Protein AF-A0A249DZE9-F1 (afdb_monomer)

Mean predicted aligned error: 7.62 Å

Foldseek 3Di:
DDDDDPPLDPVVLVVVLVVCVVVPNNVVRFFARPVCVPPPPVVCVVVVPPDDDPHDDDFCLQDPDLVVVLVVVLVPDDDDDPPPCPVVVLVSLLLSLLSLLVVLCCVPVVDRDGPVVSVVCSPPLSLLVSLVVCVVVVHDCSSRVSSVVSQVPDPPRDPVCSPVDDD

Structure (mmCIF, N/CA/C/O backbone):
data_AF-A0A249DZE9-F1
#
_entry.id   AF-A0A249DZE9-F1
#
loop_
_atom_site.group_PDB
_atom_site.id
_atom_site.type_symbol
_atom_site.label_atom_id
_atom_site.label_alt_id
_atom_site.label_comp_id
_atom_site.label_asym_id
_atom_site.label_entity_id
_atom_site.label_seq_id
_atom_site.pdbx_PDB_ins_code
_atom_site.Cartn_x
_atom_site.Cartn_y
_atom_site.Cartn_z
_atom_site.occupancy
_atom_site.B_iso_or_equiv
_atom_site.auth_seq_id
_atom_site.auth_comp_id
_atom_site.auth_asym_id
_atom_site.auth_atom_id
_atom_site.pdbx_PDB_model_num
ATOM 1 N N . MET A 1 1 ? 22.116 1.019 -7.440 1.00 81.12 1 MET A N 1
ATOM 2 C CA . MET A 1 1 ? 21.991 2.428 -7.875 1.00 81.12 1 MET A CA 1
ATOM 3 C C . MET A 1 1 ? 20.592 2.607 -8.430 1.00 81.12 1 MET A C 1
ATOM 5 O O . MET A 1 1 ? 20.227 1.830 -9.300 1.00 81.12 1 MET A O 1
ATOM 9 N N . CYS A 1 2 ? 19.816 3.564 -7.918 1.00 85.56 2 CYS A N 1
ATOM 10 C CA . CYS A 1 2 ? 18.476 3.870 -8.426 1.00 85.56 2 CYS A CA 1
ATOM 11 C C . CYS A 1 2 ? 18.525 5.207 -9.166 1.00 85.56 2 CYS A C 1
ATOM 13 O O . CYS A 1 2 ? 19.032 6.188 -8.623 1.00 85.56 2 CYS A O 1
ATOM 15 N N . LEU A 1 3 ? 18.030 5.232 -10.400 1.00 88.94 3 LEU A N 1
ATOM 16 C CA . LEU A 1 3 ? 17.990 6.420 -11.248 1.00 88.94 3 LEU A CA 1
ATOM 17 C C . LEU A 1 3 ? 16.531 6.761 -11.537 1.00 88.94 3 LEU A C 1
ATOM 19 O O . LEU A 1 3 ? 15.781 5.904 -11.994 1.00 88.94 3 LEU A O 1
ATOM 23 N N . SER A 1 4 ? 16.147 8.008 -11.273 1.00 88.44 4 SER A N 1
ATOM 24 C CA . SER A 1 4 ? 14.830 8.536 -11.624 1.00 88.44 4 SER A CA 1
ATOM 25 C C . SER A 1 4 ? 14.995 9.548 -12.748 1.00 88.44 4 SER A C 1
ATOM 27 O O . SER A 1 4 ? 15.663 10.564 -12.563 1.00 88.44 4 SER A O 1
ATOM 29 N N . ASP A 1 5 ? 14.385 9.278 -13.900 1.00 88.00 5 ASP A N 1
ATOM 30 C CA . ASP A 1 5 ? 14.376 10.201 -15.032 1.00 88.00 5 ASP A CA 1
ATOM 31 C C . ASP A 1 5 ? 13.063 10.982 -15.098 1.00 88.00 5 ASP A C 1
ATOM 33 O O . ASP A 1 5 ? 12.016 10.443 -15.448 1.00 88.00 5 ASP A O 1
ATOM 37 N N . GLY A 1 6 ? 13.129 12.271 -14.765 1.00 84.88 6 GLY A N 1
ATOM 38 C CA . GLY A 1 6 ? 11.997 13.192 -14.881 1.00 84.88 6 GLY A CA 1
ATOM 39 C C . GLY A 1 6 ? 11.870 13.861 -16.254 1.00 84.88 6 GLY A C 1
ATOM 40 O O . GLY A 1 6 ? 10.894 14.573 -16.474 1.00 84.88 6 GLY A O 1
ATOM 41 N N . LYS A 1 7 ? 12.841 13.678 -17.166 1.00 85.81 7 LYS A N 1
ATOM 42 C CA . LYS A 1 7 ? 12.848 14.315 -18.498 1.00 85.81 7 LYS A CA 1
ATOM 43 C C . LYS A 1 7 ? 12.235 13.451 -19.600 1.00 85.81 7 LYS A C 1
ATOM 45 O O . LYS A 1 7 ? 12.127 13.925 -20.728 1.00 85.81 7 LYS A O 1
ATOM 50 N N . ALA A 1 8 ? 11.796 12.237 -19.268 1.00 78.56 8 ALA A N 1
ATOM 51 C CA . ALA A 1 8 ? 11.148 11.310 -20.191 1.00 78.56 8 ALA A CA 1
ATOM 52 C C . ALA A 1 8 ? 12.031 10.909 -21.393 1.00 78.56 8 ALA A C 1
ATOM 54 O O . ALA A 1 8 ? 11.542 10.741 -22.513 1.00 78.56 8 ALA A O 1
ATOM 55 N N . GLU A 1 9 ? 13.338 10.745 -21.179 1.00 80.81 9 GLU A N 1
ATOM 56 C CA . GLU A 1 9 ? 14.278 10.359 -22.226 1.00 80.81 9 GLU A CA 1
ATOM 57 C C . GLU A 1 9 ? 14.467 8.832 -22.285 1.00 80.81 9 GLU A C 1
ATOM 59 O O . GLU A 1 9 ? 15.137 8.216 -21.456 1.00 80.81 9 GLU A O 1
ATOM 64 N N . ASN A 1 10 ? 13.975 8.204 -23.359 1.00 79.94 10 ASN A N 1
ATOM 65 C CA . ASN A 1 10 ? 14.084 6.749 -23.562 1.00 79.94 10 ASN A CA 1
ATOM 66 C C . ASN A 1 10 ? 15.530 6.227 -23.680 1.00 79.94 10 ASN A C 1
ATOM 68 O O . ASN A 1 10 ? 15.770 5.025 -23.553 1.00 79.94 10 ASN A O 1
ATOM 72 N N . ARG A 1 11 ? 16.506 7.101 -23.954 1.00 86.75 11 ARG A N 1
ATOM 73 C CA . ARG A 1 11 ? 17.912 6.713 -24.154 1.00 86.75 11 ARG A CA 1
ATOM 74 C C . ARG A 1 11 ? 18.634 6.408 -22.849 1.00 86.75 11 ARG A C 1
ATOM 76 O O . ARG A 1 11 ? 19.574 5.615 -22.866 1.00 86.75 11 ARG A O 1
ATOM 83 N N . LEU A 1 12 ? 18.201 6.994 -21.731 1.00 88.50 12 LEU A N 1
ATOM 84 C CA . LEU A 1 12 ? 18.903 6.840 -20.459 1.00 88.50 12 LEU A CA 1
ATOM 85 C C . LEU A 1 12 ? 18.921 5.379 -20.002 1.00 88.50 12 LEU A C 1
ATOM 87 O O . LEU A 1 12 ? 19.977 4.867 -19.639 1.00 88.50 12 LEU A O 1
ATOM 91 N N . ALA A 1 13 ? 17.783 4.684 -20.089 1.00 88.38 13 ALA A N 1
ATOM 92 C CA . ALA A 1 13 ? 17.693 3.270 -19.726 1.00 88.38 13 ALA A CA 1
ATOM 93 C C . ALA A 1 13 ? 18.671 2.408 -20.544 1.00 88.38 13 ALA A C 1
ATOM 95 O O . ALA A 1 13 ? 19.367 1.555 -19.994 1.00 88.38 13 ALA A O 1
ATOM 96 N N . PHE A 1 14 ? 18.789 2.683 -21.847 1.00 89.62 14 PHE A N 1
ATOM 97 C CA . PHE A 1 14 ? 19.722 1.977 -22.723 1.00 89.62 14 PHE A CA 1
ATOM 98 C C . PHE A 1 14 ? 21.189 2.302 -22.411 1.00 89.62 14 PHE A C 1
ATOM 100 O O . PHE A 1 14 ? 22.034 1.407 -22.429 1.00 89.62 14 PHE A O 1
ATOM 107 N N . ALA A 1 15 ? 21.506 3.559 -22.088 1.00 91.88 15 ALA A N 1
ATOM 108 C CA . ALA A 1 15 ? 22.853 3.962 -21.690 1.00 91.88 15 ALA A CA 1
ATOM 109 C C . ALA A 1 15 ? 23.285 3.282 -20.378 1.00 91.88 15 ALA A C 1
ATOM 111 O O . ALA A 1 15 ? 24.398 2.762 -20.291 1.00 91.88 15 ALA A O 1
ATOM 112 N N . VAL A 1 16 ? 22.388 3.219 -19.389 1.00 92.12 16 VAL A N 1
ATOM 113 C CA . VAL A 1 16 ? 22.621 2.526 -18.110 1.00 92.12 16 VAL A CA 1
ATOM 114 C C . VAL A 1 16 ? 22.822 1.030 -18.333 1.00 92.12 16 VAL A C 1
ATOM 116 O O . VAL A 1 16 ? 23.775 0.459 -17.807 1.00 92.12 16 VAL A O 1
ATOM 119 N N . TRP A 1 17 ? 21.981 0.403 -19.156 1.00 92.44 17 TRP A N 1
ATOM 120 C CA . TRP A 1 17 ? 22.137 -1.007 -19.507 1.00 92.44 17 TRP A CA 1
ATOM 121 C C . TRP A 1 17 ? 23.457 -1.279 -20.242 1.00 92.44 17 TRP A C 1
ATOM 123 O O . TRP A 1 17 ? 24.162 -2.228 -19.914 1.00 92.44 17 TRP A O 1
ATOM 133 N N . SER A 1 18 ? 23.845 -0.410 -21.181 1.00 93.44 18 SER A N 1
ATOM 134 C CA . SER A 1 18 ? 25.118 -0.519 -21.909 1.00 93.44 18 SER A CA 1
ATOM 135 C C . SER A 1 18 ? 26.325 -0.402 -20.974 1.00 93.44 18 SER A C 1
ATOM 137 O O . SER A 1 18 ? 27.313 -1.120 -21.135 1.00 93.44 18 SER A O 1
ATOM 139 N N . LEU A 1 19 ? 26.240 0.476 -19.970 1.00 93.38 19 LEU A N 1
ATOM 140 C CA . LEU A 1 19 ? 27.255 0.599 -18.930 1.00 93.38 19 LEU A CA 1
ATOM 141 C C . LEU A 1 19 ? 27.311 -0.659 -18.057 1.00 93.38 19 LEU A C 1
ATOM 143 O O . LEU A 1 19 ? 28.398 -1.175 -17.825 1.00 93.38 19 LEU A O 1
ATOM 147 N N . ALA A 1 20 ? 26.166 -1.183 -17.613 1.00 94.56 20 ALA A N 1
ATOM 148 C CA . ALA A 1 20 ? 26.105 -2.413 -16.823 1.00 94.56 20 ALA A CA 1
ATOM 149 C C . ALA A 1 20 ? 26.672 -3.616 -17.594 1.00 94.56 20 ALA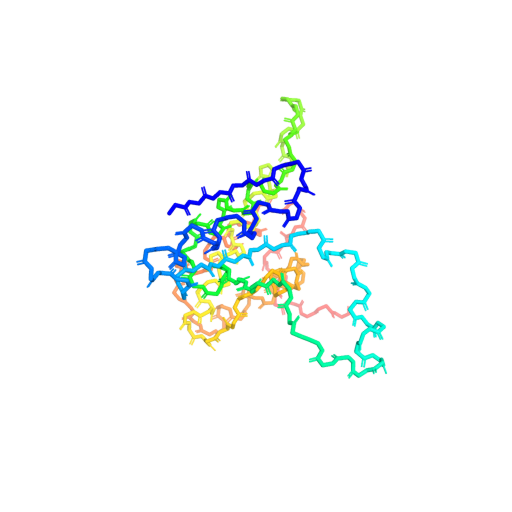 A C 1
ATOM 151 O O . ALA A 1 20 ? 27.475 -4.373 -17.048 1.00 94.56 20 ALA A O 1
ATOM 152 N N . ARG A 1 21 ? 26.354 -3.722 -18.890 1.00 95.12 21 ARG A N 1
ATOM 153 C CA . ARG A 1 21 ? 26.902 -4.734 -19.803 1.00 95.12 21 ARG A CA 1
ATOM 154 C C . ARG A 1 21 ? 28.423 -4.651 -19.923 1.00 95.12 21 ARG A C 1
ATOM 156 O O . ARG A 1 21 ? 29.088 -5.677 -19.994 1.00 95.12 21 ARG A O 1
ATOM 163 N N . ARG A 1 22 ? 29.009 -3.447 -19.896 1.00 94.81 22 ARG A N 1
ATOM 164 C CA . ARG A 1 22 ? 30.476 -3.277 -19.897 1.00 94.81 22 ARG A CA 1
ATOM 165 C C . ARG A 1 22 ? 31.146 -3.926 -18.678 1.00 94.81 22 ARG A C 1
ATOM 167 O O . ARG A 1 22 ? 32.308 -4.308 -18.771 1.00 94.81 22 ARG A O 1
ATOM 174 N N . PHE A 1 23 ? 30.424 -4.056 -17.567 1.00 95.06 23 PHE A N 1
ATOM 175 C CA . PHE A 1 23 ? 30.884 -4.721 -16.348 1.00 95.06 23 PHE A CA 1
ATOM 176 C C . PHE A 1 23 ? 30.322 -6.145 -16.178 1.00 95.06 23 PHE A C 1
ATOM 178 O O . PHE A 1 23 ? 30.521 -6.733 -15.119 1.00 95.06 23 PHE A O 1
ATOM 185 N N . GLY A 1 24 ? 29.629 -6.698 -17.183 1.00 95.00 24 GLY A N 1
ATOM 186 C CA . GLY A 1 24 ? 29.025 -8.037 -17.122 1.00 95.00 24 GLY A CA 1
ATOM 187 C C . GLY A 1 24 ? 27.869 -8.162 -16.122 1.00 95.00 24 GLY A C 1
ATOM 188 O O . GLY A 1 24 ? 27.672 -9.228 -15.547 1.00 95.00 24 GLY A O 1
ATOM 189 N N . ARG A 1 25 ? 27.163 -7.058 -15.841 1.00 94.25 25 ARG A N 1
ATOM 190 C CA . ARG A 1 25 ? 26.040 -6.990 -14.886 1.00 94.25 25 ARG A CA 1
ATOM 191 C C . ARG A 1 25 ? 24.726 -6.589 -15.554 1.00 94.25 25 ARG A C 1
ATOM 193 O O . ARG A 1 25 ? 23.895 -5.914 -14.950 1.00 94.25 25 ARG A O 1
ATOM 200 N N . GLU A 1 26 ? 24.546 -6.944 -16.819 1.00 92.25 26 GLU A N 1
ATOM 201 C CA . GLU A 1 26 ? 23.334 -6.628 -17.579 1.00 92.25 26 GLU A CA 1
ATOM 202 C C . GLU A 1 26 ? 22.057 -7.242 -16.986 1.00 92.25 26 GLU A C 1
ATOM 204 O O . GLU A 1 26 ? 20.995 -6.633 -17.115 1.00 92.25 26 GLU A O 1
ATOM 209 N N . ASP A 1 27 ? 22.160 -8.393 -16.317 1.00 91.31 27 ASP A N 1
ATOM 210 C CA . ASP A 1 27 ? 21.023 -9.106 -15.716 1.00 91.31 27 ASP A CA 1
ATOM 211 C C . ASP A 1 27 ? 20.521 -8.447 -14.420 1.00 91.31 27 ASP A C 1
ATOM 213 O O . ASP A 1 27 ? 19.377 -8.644 -14.015 1.00 91.31 27 ASP A O 1
ATOM 217 N N . ASP A 1 28 ? 21.347 -7.600 -13.800 1.00 92.62 28 ASP A N 1
ATOM 218 C CA . ASP A 1 28 ? 21.001 -6.857 -12.584 1.00 92.62 28 ASP A CA 1
ATOM 219 C C . ASP A 1 28 ? 20.246 -5.547 -12.887 1.00 92.62 28 ASP A C 1
ATOM 221 O O . ASP A 1 28 ? 19.951 -4.760 -11.979 1.00 92.62 28 ASP A O 1
ATOM 225 N N . VAL A 1 29 ? 19.962 -5.265 -14.163 1.00 91.50 29 VAL A N 1
ATOM 226 C CA . VAL A 1 29 ? 19.309 -4.027 -14.596 1.00 91.50 29 VAL A CA 1
ATOM 227 C C . VAL A 1 29 ? 17.805 -4.235 -14.728 1.00 91.50 29 VAL A C 1
ATOM 229 O O . VAL A 1 29 ? 17.324 -4.924 -15.624 1.00 91.50 29 VAL A O 1
ATOM 232 N N . TYR A 1 30 ? 17.055 -3.537 -13.881 1.00 91.06 30 TYR A N 1
ATOM 233 C CA . TYR A 1 30 ? 15.597 -3.475 -13.933 1.00 91.06 30 TYR A CA 1
ATOM 234 C C . TYR A 1 30 ? 15.139 -2.076 -14.349 1.00 91.06 30 TYR A C 1
ATOM 236 O O . TYR A 1 30 ? 15.698 -1.070 -13.909 1.00 91.06 30 TYR A O 1
ATOM 244 N N . VAL A 1 31 ? 14.103 -2.009 -15.186 1.00 90.69 31 VAL A N 1
ATOM 245 C CA . VAL A 1 31 ? 13.550 -0.760 -15.723 1.00 90.69 31 VAL A CA 1
ATOM 246 C C . VAL A 1 31 ? 12.054 -0.693 -15.435 1.00 90.69 31 VAL A C 1
ATOM 248 O O . VAL A 1 31 ? 11.283 -1.530 -15.898 1.00 90.69 31 VAL A O 1
ATOM 251 N N . LEU A 1 32 ? 11.631 0.342 -14.708 1.00 89.75 32 LEU A N 1
ATOM 252 C CA . LEU A 1 32 ? 10.223 0.718 -14.573 1.00 89.75 32 LEU A CA 1
ATOM 253 C C . LEU A 1 32 ? 9.942 1.893 -15.514 1.00 89.75 32 LEU A C 1
ATOM 255 O O . LEU A 1 32 ? 10.430 2.999 -15.292 1.00 89.75 32 LEU A O 1
ATOM 259 N N . ASN A 1 33 ? 9.187 1.647 -16.585 1.00 88.00 33 ASN A N 1
ATOM 260 C CA . ASN A 1 33 ? 8.939 2.631 -17.636 1.00 88.00 33 ASN A CA 1
ATOM 261 C C . ASN A 1 33 ? 7.501 3.169 -17.595 1.00 88.00 33 ASN A C 1
ATOM 263 O O . ASN A 1 33 ? 6.578 2.576 -18.161 1.00 88.00 33 ASN A O 1
ATOM 267 N N . PHE A 1 34 ? 7.330 4.350 -16.997 1.00 85.81 34 PHE A N 1
ATOM 268 C CA . PHE A 1 34 ? 6.034 5.029 -16.899 1.00 85.81 34 PHE A CA 1
ATOM 269 C C . PHE A 1 34 ? 5.567 5.698 -18.203 1.00 85.81 34 PHE A C 1
ATOM 271 O O . PHE A 1 34 ? 4.388 6.017 -18.327 1.00 85.81 34 PHE A O 1
ATOM 278 N N . LEU A 1 35 ? 6.431 5.846 -19.215 1.00 83.75 35 LEU A N 1
ATOM 279 C CA . LEU A 1 35 ? 6.049 6.411 -20.521 1.00 83.75 35 LEU A CA 1
ATOM 280 C C . LEU A 1 35 ? 5.175 5.451 -21.334 1.00 83.75 35 LEU A C 1
ATOM 282 O O . LEU A 1 35 ? 4.432 5.864 -22.221 1.00 83.75 35 LEU A O 1
ATOM 286 N N . THR A 1 36 ? 5.212 4.162 -20.993 1.00 76.75 36 THR A N 1
ATOM 287 C CA . THR A 1 36 ? 4.361 3.141 -21.615 1.00 76.75 36 THR A CA 1
ATOM 288 C C . THR A 1 36 ? 2.917 3.163 -21.109 1.00 76.75 36 THR A C 1
ATOM 290 O O . THR A 1 36 ? 2.085 2.435 -21.647 1.00 76.75 36 THR A O 1
ATOM 293 N N . ALA A 1 37 ? 2.582 4.020 -20.133 1.00 64.31 37 ALA A N 1
ATOM 294 C CA . ALA A 1 37 ? 1.238 4.119 -19.557 1.00 64.31 37 ALA A CA 1
ATOM 295 C C . ALA A 1 37 ? 0.149 4.514 -20.578 1.00 64.31 37 ALA A C 1
ATOM 297 O O . ALA A 1 37 ? -1.024 4.221 -20.362 1.00 64.31 37 ALA A O 1
ATOM 298 N N . GLY A 1 38 ? 0.526 5.130 -21.707 1.00 60.28 38 GLY A N 1
ATOM 299 C CA . GLY A 1 38 ? -0.380 5.450 -22.818 1.00 60.28 38 GLY A CA 1
ATOM 300 C C . GLY A 1 38 ? -0.618 4.305 -23.811 1.00 60.28 38 GLY A C 1
ATOM 301 O O . GLY A 1 38 ? -1.474 4.425 -24.692 1.00 60.28 38 GLY A O 1
ATOM 302 N N . ASN A 1 39 ? 0.109 3.187 -23.697 1.00 66.00 39 ASN A N 1
ATOM 303 C CA . ASN A 1 39 ? -0.129 2.035 -24.557 1.00 66.00 39 ASN A CA 1
ATOM 304 C C . ASN A 1 39 ? -1.500 1.440 -24.242 1.00 66.00 39 ASN A C 1
ATOM 306 O O . ASN A 1 39 ? -1.828 1.106 -23.103 1.00 66.00 39 ASN A O 1
ATOM 310 N N . ARG A 1 40 ? -2.311 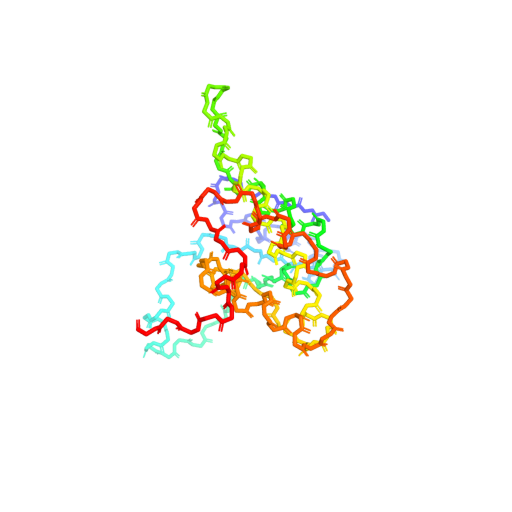1.276 -25.288 1.00 66.00 40 ARG A N 1
ATOM 311 C CA . ARG A 1 40 ? -3.659 0.714 -25.202 1.00 66.00 40 ARG A CA 1
ATOM 312 C C . ARG A 1 40 ? -3.571 -0.785 -24.908 1.00 66.00 40 ARG A C 1
ATOM 314 O O . ARG A 1 40 ? -3.726 -1.614 -25.803 1.00 66.00 40 ARG A O 1
ATOM 321 N N . LYS A 1 41 ? -3.360 -1.135 -23.636 1.00 70.50 41 LYS A N 1
ATOM 322 C CA . LYS A 1 41 ? -3.288 -2.518 -23.136 1.00 70.50 41 LYS A CA 1
ATOM 323 C C . LYS A 1 41 ? -4.399 -3.388 -23.729 1.00 70.50 41 LYS A C 1
ATOM 325 O O . LYS A 1 41 ? -4.125 -4.458 -24.254 1.00 70.50 41 LYS A O 1
ATOM 330 N N . PHE A 1 42 ? -5.637 -2.895 -23.719 1.00 75.62 42 PHE A N 1
ATOM 331 C CA . PHE A 1 42 ? -6.782 -3.618 -24.271 1.00 75.62 42 PHE A CA 1
ATOM 332 C C . PHE A 1 42 ? -6.714 -3.802 -25.792 1.00 75.62 42 PHE A C 1
ATOM 334 O O . PHE A 1 42 ? -7.061 -4.873 -26.274 1.00 75.62 42 PHE A O 1
ATOM 341 N N . SER A 1 43 ? -6.215 -2.823 -26.559 1.00 78.69 43 SER A N 1
ATOM 342 C CA . SER A 1 43 ? -6.055 -3.019 -28.006 1.00 78.69 43 SER A CA 1
ATOM 343 C C . SER A 1 43 ? -4.942 -4.003 -28.335 1.00 78.69 43 SER A C 1
ATOM 345 O O . SER A 1 43 ? -5.067 -4.745 -29.299 1.00 78.69 43 SER A O 1
ATOM 347 N N . ASN A 1 44 ? -3.868 -4.020 -27.544 1.00 76.50 44 ASN A N 1
ATOM 348 C CA . ASN A 1 44 ? -2.768 -4.964 -27.736 1.00 76.50 44 ASN A CA 1
ATOM 349 C C . ASN A 1 44 ? -3.219 -6.389 -27.394 1.00 76.50 44 ASN A C 1
ATOM 351 O O . ASN A 1 44 ? -2.920 -7.311 -28.144 1.00 76.50 44 ASN A O 1
ATOM 355 N N . LEU A 1 45 ? -4.032 -6.551 -26.342 1.00 78.50 45 LEU A N 1
ATOM 356 C CA . LEU A 1 45 ? -4.669 -7.826 -26.002 1.00 78.50 45 LEU A CA 1
ATOM 357 C C . LEU A 1 45 ? -5.611 -8.318 -27.111 1.00 78.50 45 LEU A C 1
ATOM 359 O O . LEU A 1 45 ? -5.512 -9.471 -27.513 1.00 78.50 45 LEU A O 1
ATOM 363 N N . VAL A 1 46 ? -6.479 -7.450 -27.648 1.00 84.06 46 VAL A N 1
ATOM 364 C CA . VAL A 1 46 ? -7.393 -7.805 -28.755 1.00 84.06 46 VAL A CA 1
ATOM 365 C C . VAL A 1 46 ? -6.628 -8.173 -30.029 1.00 84.06 46 VAL A C 1
ATOM 367 O O . VAL A 1 46 ? -7.030 -9.079 -30.750 1.00 84.06 46 VAL A O 1
ATOM 370 N N . LYS A 1 47 ? -5.509 -7.496 -30.302 1.00 85.06 47 LYS A N 1
ATOM 371 C CA . LYS A 1 47 ? -4.633 -7.800 -31.442 1.00 85.06 47 LYS A CA 1
ATOM 372 C C . LYS A 1 47 ? -3.750 -9.033 -31.223 1.00 85.06 47 LYS A C 1
ATOM 374 O O . LYS A 1 47 ? -3.058 -9.428 -32.154 1.00 85.06 47 LYS A O 1
ATOM 379 N N . GLY A 1 48 ? -3.750 -9.615 -30.022 1.00 81.62 48 GLY A N 1
ATOM 380 C CA . GLY A 1 48 ? -2.891 -10.745 -29.677 1.00 81.62 48 GLY A CA 1
ATOM 381 C C . GLY A 1 48 ? -1.398 -10.412 -29.705 1.00 81.62 48 GLY A C 1
ATOM 382 O O . GLY A 1 48 ? -0.597 -11.288 -30.011 1.00 81.62 48 GLY A O 1
ATOM 383 N N . ASP A 1 49 ? -1.018 -9.164 -29.421 1.00 79.75 49 ASP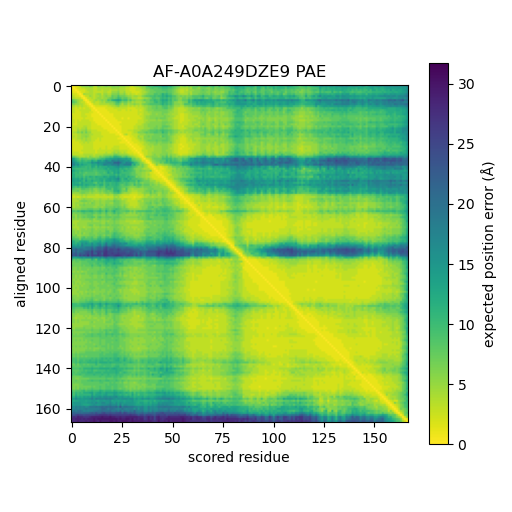 A N 1
ATOM 384 C CA . ASP A 1 49 ? 0.381 -8.732 -29.440 1.00 79.75 49 ASP A CA 1
ATOM 385 C C . ASP A 1 49 ? 1.203 -9.476 -28.369 1.00 79.75 49 ASP A C 1
ATOM 387 O O . ASP A 1 49 ? 0.963 -9.325 -27.171 1.00 79.75 49 ASP A O 1
ATOM 391 N N . GLN A 1 50 ? 2.169 -10.279 -28.822 1.00 77.88 50 GLN A N 1
ATOM 392 C CA . GLN A 1 50 ? 3.108 -11.046 -27.990 1.00 77.88 50 GLN A CA 1
ATOM 393 C C . GLN A 1 50 ? 4.483 -10.363 -27.894 1.00 77.88 50 GLN A C 1
ATOM 395 O O . GLN A 1 50 ? 5.483 -11.008 -27.566 1.00 77.88 50 GLN A O 1
ATOM 400 N N . SER A 1 51 ? 4.577 -9.073 -28.233 1.00 79.75 51 SER A N 1
ATOM 401 C CA . SER A 1 51 ? 5.825 -8.325 -28.120 1.00 79.75 51 SER A CA 1
ATOM 402 C C . SER A 1 51 ? 6.350 -8.310 -26.680 1.00 79.75 51 SER A C 1
ATOM 404 O O . SER A 1 51 ? 5.607 -8.342 -25.695 1.00 79.75 51 SER A O 1
ATOM 406 N N . ARG A 1 52 ? 7.680 -8.279 -26.545 1.00 75.25 52 ARG A N 1
ATOM 407 C CA . ARG A 1 52 ? 8.331 -8.267 -25.233 1.00 75.25 52 ARG A CA 1
ATOM 408 C C . ARG A 1 52 ? 7.931 -7.008 -24.464 1.00 75.25 52 ARG A C 1
ATOM 410 O O . ARG A 1 52 ? 8.055 -5.894 -24.977 1.00 75.25 52 ARG A O 1
ATOM 417 N N . LEU A 1 53 ? 7.522 -7.195 -23.209 1.00 74.19 53 LEU A N 1
ATOM 418 C CA . LEU A 1 53 ? 7.200 -6.101 -22.296 1.00 74.19 53 LEU A CA 1
ATOM 419 C C . LEU A 1 53 ? 8.390 -5.139 -22.165 1.00 74.19 53 LEU A C 1
ATOM 421 O O . LEU A 1 53 ? 9.527 -5.556 -21.957 1.00 74.19 53 LEU A O 1
ATOM 425 N N . GLN A 1 54 ? 8.101 -3.843 -22.279 1.00 81.38 54 GLN A N 1
ATOM 426 C CA . GLN A 1 54 ? 9.089 -2.754 -22.263 1.00 81.38 54 GLN A CA 1
ATOM 427 C C . GLN A 1 54 ? 9.322 -2.170 -20.854 1.00 81.38 54 GLN A C 1
ATOM 429 O O . GLN A 1 54 ? 9.970 -1.136 -20.706 1.00 81.38 54 GLN A O 1
ATOM 434 N N . SER A 1 55 ? 8.750 -2.799 -19.822 1.00 87.06 55 SER A N 1
ATOM 435 C CA . SER A 1 55 ? 8.869 -2.414 -18.414 1.00 87.06 55 SER A CA 1
ATOM 436 C C . SER A 1 55 ? 8.794 -3.658 -17.538 1.00 87.06 55 SER A C 1
ATOM 438 O O . SER A 1 55 ? 7.981 -4.551 -17.789 1.00 87.06 55 SER A O 1
ATOM 440 N N . ASN A 1 56 ? 9.582 -3.689 -16.469 1.00 89.62 56 ASN A N 1
ATOM 441 C CA . ASN A 1 56 ? 9.385 -4.621 -15.370 1.00 89.62 56 ASN A CA 1
ATOM 442 C C . ASN A 1 56 ? 8.110 -4.258 -14.590 1.00 89.62 56 ASN A C 1
ATOM 444 O O . ASN A 1 56 ? 7.604 -3.135 -14.671 1.00 89.62 56 ASN A O 1
ATOM 448 N N . SER A 1 57 ? 7.580 -5.233 -13.851 1.00 86.25 57 SER A N 1
ATOM 449 C CA . SER A 1 57 ? 6.445 -5.057 -12.940 1.00 86.25 57 SER A CA 1
ATOM 450 C C . SER A 1 57 ? 6.933 -5.104 -11.499 1.00 86.25 57 SER A C 1
ATOM 452 O O . SER A 1 57 ? 7.882 -5.821 -11.191 1.00 86.25 57 SER A O 1
ATOM 454 N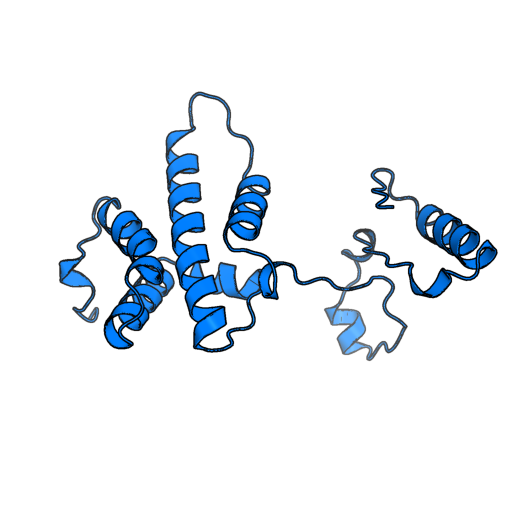 N . ILE A 1 58 ? 6.267 -4.365 -10.616 1.00 87.44 58 ILE A N 1
ATOM 455 C CA . ILE A 1 58 ? 6.547 -4.383 -9.183 1.00 87.44 58 ILE A CA 1
ATOM 456 C C . ILE A 1 58 ? 5.233 -4.317 -8.407 1.00 87.44 58 ILE A C 1
ATOM 458 O O . ILE A 1 58 ? 4.343 -3.539 -8.749 1.00 87.44 58 ILE A O 1
ATOM 462 N N . ASN A 1 59 ? 5.110 -5.140 -7.366 1.00 88.06 59 ASN A N 1
ATOM 463 C CA . ASN A 1 59 ? 4.008 -5.071 -6.414 1.00 88.06 59 ASN A CA 1
ATOM 464 C C . ASN A 1 59 ? 4.571 -4.935 -4.998 1.00 88.06 59 ASN A C 1
ATOM 466 O O . ASN A 1 59 ? 4.884 -5.927 -4.349 1.00 88.06 59 ASN A O 1
ATOM 470 N N . LEU A 1 60 ? 4.696 -3.693 -4.532 1.00 86.12 60 LEU A N 1
ATOM 471 C CA . LEU A 1 60 ? 5.235 -3.400 -3.203 1.00 86.12 60 LEU A CA 1
ATOM 472 C C . LEU A 1 60 ? 4.276 -3.822 -2.079 1.00 86.12 60 LEU A C 1
ATOM 474 O O . LEU A 1 60 ? 4.722 -4.201 -1.005 1.00 86.12 60 LEU A O 1
ATOM 478 N N . PHE A 1 61 ? 2.966 -3.820 -2.332 1.00 87.94 61 PHE A N 1
ATOM 479 C CA . PHE A 1 61 ? 1.940 -4.127 -1.329 1.00 87.94 61 PHE A CA 1
ATOM 480 C C . PHE A 1 61 ? 1.938 -5.595 -0.890 1.00 87.94 61 PHE A C 1
ATOM 482 O O . PHE A 1 61 ? 1.513 -5.908 0.221 1.00 87.94 61 PHE A O 1
ATOM 489 N N . ALA A 1 62 ? 2.422 -6.494 -1.749 1.00 86.12 62 ALA A N 1
ATOM 490 C CA . ALA A 1 62 ? 2.443 -7.921 -1.460 1.00 86.12 62 ALA A CA 1
ATOM 491 C C . ALA A 1 62 ? 3.477 -8.308 -0.396 1.00 86.12 62 ALA A C 1
ATOM 493 O O . ALA A 1 62 ? 3.228 -9.247 0.345 1.00 86.12 62 ALA A O 1
ATOM 494 N N . SER A 1 63 ? 4.618 -7.620 -0.312 1.00 83.62 63 SER A N 1
ATOM 495 C CA . SER A 1 63 ? 5.741 -8.061 0.533 1.00 83.62 63 SER A CA 1
ATOM 496 C C . SER A 1 63 ? 6.315 -6.986 1.449 1.00 83.62 63 SER A C 1
ATOM 498 O O . SER A 1 63 ? 7.168 -7.294 2.277 1.00 83.62 63 SER A O 1
ATOM 500 N N . ALA A 1 64 ? 5.922 -5.721 1.291 1.00 89.25 64 ALA A N 1
ATOM 501 C CA . ALA A 1 64 ? 6.411 -4.663 2.164 1.00 89.25 64 ALA A CA 1
ATOM 502 C C . ALA A 1 64 ? 5.757 -4.715 3.552 1.00 89.25 64 ALA A C 1
ATOM 504 O O . ALA A 1 64 ? 4.666 -5.270 3.732 1.00 89.25 64 ALA A O 1
ATOM 505 N N . SER A 1 65 ? 6.432 -4.090 4.520 1.00 91.12 65 SER A N 1
ATOM 506 C CA . SER A 1 65 ? 5.897 -3.900 5.865 1.00 91.12 65 SER A CA 1
ATOM 507 C C . SER A 1 65 ? 4.673 -2.985 5.854 1.00 91.12 65 SER A C 1
ATOM 509 O O . SER A 1 65 ? 4.508 -2.119 4.989 1.00 91.12 65 SER A O 1
ATOM 511 N N . GLU A 1 66 ? 3.838 -3.139 6.871 1.00 89.75 66 GLU A N 1
ATOM 512 C CA . GLU A 1 66 ? 2.626 -2.355 7.112 1.00 89.75 66 GLU A CA 1
ATOM 513 C C . GLU A 1 66 ? 2.960 -0.863 7.146 1.00 89.75 66 GLU A C 1
ATOM 515 O O . GLU A 1 66 ? 2.342 -0.053 6.457 1.00 89.75 66 GLU A O 1
ATOM 520 N N . THR A 1 67 ? 4.009 -0.509 7.890 1.00 91.19 67 THR A N 1
ATOM 521 C CA . THR A 1 67 ? 4.493 0.867 8.041 1.00 91.19 67 THR A CA 1
ATOM 522 C C . THR A 1 67 ? 4.929 1.481 6.716 1.00 91.19 67 THR A C 1
ATOM 524 O O . THR A 1 67 ? 4.617 2.641 6.447 1.00 91.19 67 THR A O 1
ATOM 527 N N . PHE A 1 68 ? 5.600 0.706 5.862 1.00 92.50 68 PHE A N 1
ATOM 528 C CA . PHE A 1 68 ? 6.022 1.166 4.545 1.00 92.50 68 PHE A CA 1
ATOM 529 C C . PHE A 1 68 ? 4.818 1.407 3.631 1.00 92.50 68 PHE A C 1
ATOM 531 O O . PHE A 1 68 ? 4.764 2.425 2.944 1.00 92.50 68 PHE A O 1
ATOM 538 N N . ILE A 1 69 ? 3.829 0.508 3.645 1.00 91.56 69 ILE A N 1
ATOM 539 C CA . ILE A 1 69 ? 2.608 0.655 2.841 1.00 91.56 69 ILE A CA 1
ATOM 540 C C . ILE A 1 69 ? 1.811 1.889 3.290 1.00 91.56 69 ILE A C 1
ATOM 542 O O . ILE A 1 69 ? 1.336 2.646 2.443 1.00 91.56 69 ILE A O 1
ATOM 546 N N . ILE A 1 70 ? 1.714 2.139 4.599 1.00 91.62 70 ILE A N 1
ATOM 547 C CA . ILE A 1 70 ? 1.046 3.328 5.151 1.00 91.62 70 ILE A CA 1
ATOM 548 C C . ILE A 1 70 ? 1.756 4.608 4.703 1.00 91.62 70 ILE A C 1
ATOM 550 O O . ILE A 1 70 ? 1.102 5.514 4.191 1.00 91.62 70 ILE A O 1
ATOM 554 N N . GLN A 1 71 ? 3.084 4.675 4.830 1.00 91.62 71 GLN A N 1
ATOM 555 C CA . GLN A 1 71 ? 3.864 5.835 4.381 1.00 91.62 71 GLN A CA 1
ATOM 556 C C . GLN A 1 71 ? 3.758 6.051 2.869 1.00 91.62 71 GLN A C 1
ATOM 558 O O . GLN A 1 71 ? 3.653 7.189 2.410 1.00 91.62 71 GLN A O 1
ATOM 563 N N . LEU A 1 72 ? 3.744 4.966 2.089 1.00 90.62 72 LEU A N 1
ATOM 564 C CA . LEU A 1 72 ? 3.538 5.031 0.648 1.00 90.62 72 LEU A CA 1
ATOM 565 C C . LEU A 1 72 ? 2.162 5.626 0.329 1.00 90.62 72 LEU A C 1
ATOM 567 O O . LEU A 1 72 ? 2.084 6.535 -0.491 1.00 90.62 72 LEU A O 1
ATO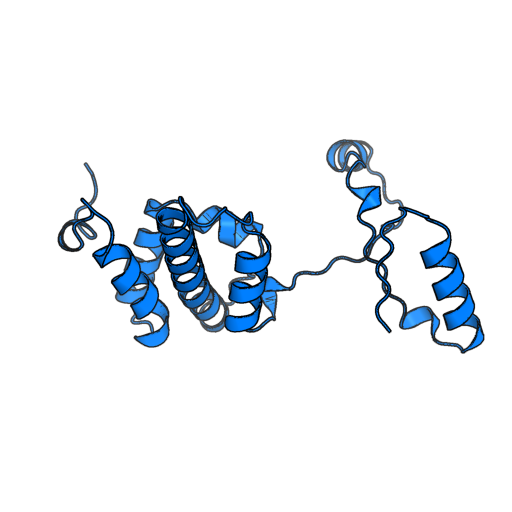M 571 N N . MET A 1 73 ? 1.093 5.174 0.988 1.00 89.06 73 MET A N 1
ATOM 572 C CA . MET A 1 73 ? -0.250 5.733 0.792 1.00 89.06 73 MET A CA 1
ATOM 573 C C . MET A 1 73 ? -0.374 7.184 1.259 1.00 89.06 73 MET A C 1
ATOM 575 O O . MET A 1 73 ? -0.995 7.976 0.554 1.00 89.06 73 MET A O 1
ATOM 579 N N . ASP A 1 74 ? 0.261 7.566 2.369 1.00 88.56 74 ASP A N 1
ATOM 580 C CA . ASP A 1 74 ? 0.301 8.966 2.813 1.00 88.56 74 ASP A CA 1
ATOM 581 C C . ASP A 1 74 ? 1.024 9.854 1.784 1.00 88.56 74 ASP A C 1
ATOM 583 O O . ASP A 1 74 ? 0.567 10.948 1.460 1.00 88.56 74 ASP A O 1
ATOM 587 N N . SER A 1 75 ? 2.094 9.343 1.162 1.00 87.38 75 SER A N 1
ATOM 588 C CA . SER A 1 75 ? 2.829 10.063 0.112 1.00 87.38 75 SER A CA 1
ATOM 589 C C . SER A 1 75 ? 2.012 10.315 -1.164 1.00 87.38 75 SER A C 1
ATOM 591 O O . SER A 1 75 ? 2.342 11.225 -1.926 1.00 87.38 75 SER A O 1
ATOM 593 N N . LEU A 1 76 ? 0.952 9.528 -1.396 1.00 85.06 76 LEU A N 1
ATOM 594 C CA . LEU A 1 76 ? 0.034 9.708 -2.523 1.00 85.06 76 LEU A CA 1
ATOM 595 C C . LEU A 1 76 ? -1.071 10.733 -2.241 1.00 85.06 76 LEU A C 1
ATOM 597 O O . LEU A 1 76 ? -1.739 11.166 -3.184 1.00 85.06 76 LEU A O 1
ATOM 601 N N . LEU A 1 77 ? -1.298 11.113 -0.979 1.00 84.31 77 LEU A N 1
ATOM 602 C CA . LEU A 1 77 ? -2.312 12.107 -0.645 1.00 84.31 77 LEU A CA 1
ATOM 603 C C . LEU A 1 77 ? -1.861 13.504 -1.103 1.00 84.31 77 LEU A C 1
ATOM 605 O O . LEU A 1 77 ? -0.685 13.859 -0.976 1.00 84.31 77 LEU A O 1
ATOM 609 N N . PRO A 1 78 ? -2.784 14.338 -1.620 1.00 83.19 78 PRO A N 1
ATOM 610 C CA . PRO A 1 78 ? -2.447 15.703 -1.989 1.00 83.19 78 PRO A CA 1
ATOM 611 C C . PRO A 1 78 ? -2.001 16.487 -0.751 1.00 83.19 78 PRO A C 1
ATOM 613 O O . PRO A 1 78 ? -2.535 16.322 0.346 1.00 83.19 78 PRO A O 1
ATOM 616 N N . LYS A 1 79 ? -1.020 17.373 -0.927 1.00 80.56 79 LYS A N 1
ATOM 617 C CA . LYS A 1 79 ? -0.621 18.307 0.130 1.00 80.56 79 LYS A CA 1
ATOM 618 C C . LYS A 1 79 ? -1.674 19.409 0.222 1.00 80.56 79 LYS A C 1
ATOM 620 O O . LYS A 1 79 ? -1.861 20.145 -0.744 1.00 80.56 79 LYS A O 1
ATOM 625 N N . VAL A 1 80 ? -2.349 19.509 1.362 1.00 76.88 80 VAL A N 1
ATOM 626 C CA . VAL A 1 80 ? -3.369 20.532 1.625 1.00 76.88 80 VAL A CA 1
ATOM 627 C C . VAL A 1 80 ? -2.742 21.684 2.423 1.00 76.88 80 VAL A C 1
ATOM 629 O O . VAL A 1 80 ? -1.816 21.477 3.209 1.00 76.88 80 VAL A O 1
ATOM 632 N N . GLY A 1 81 ? -3.188 22.918 2.172 1.00 69.56 81 GLY A N 1
ATOM 633 C CA . GLY A 1 81 ? -2.769 24.102 2.931 1.00 69.56 81 GLY A CA 1
ATOM 634 C C . GLY A 1 81 ? -3.350 24.113 4.351 1.00 69.56 81 GLY A C 1
ATOM 635 O O . GLY A 1 81 ? -4.385 23.508 4.608 1.00 69.56 81 GLY A O 1
ATOM 636 N N . SER A 1 82 ? -2.711 24.842 5.273 1.00 64.31 82 SER A N 1
ATOM 637 C CA . SER A 1 82 ? -2.910 24.741 6.733 1.00 64.31 82 SER A CA 1
ATOM 638 C C . SER A 1 82 ? -4.338 24.924 7.276 1.00 64.31 82 SER A C 1
ATOM 640 O O . SER A 1 82 ? -4.560 24.632 8.447 1.00 64.31 82 SER A O 1
ATOM 642 N N . ASN A 1 83 ? -5.298 25.397 6.476 1.00 63.09 83 ASN A N 1
ATOM 643 C CA . ASN A 1 83 ? -6.664 25.698 6.921 1.00 63.09 83 ASN A CA 1
ATOM 644 C C . ASN A 1 83 ? -7.694 24.580 6.669 1.00 63.09 83 ASN A C 1
ATOM 646 O O . ASN A 1 83 ? -8.828 24.712 7.122 1.00 63.09 83 ASN A O 1
ATOM 650 N N . GLU A 1 84 ? -7.332 23.475 6.006 1.00 62.25 84 GLU A N 1
ATOM 651 C CA . GLU A 1 84 ? -8.280 22.401 5.635 1.00 62.25 84 GLU A CA 1
ATOM 652 C C . GLU A 1 84 ? -7.812 20.992 6.061 1.00 62.25 84 GLU A C 1
ATOM 654 O O . GLU A 1 84 ? -8.266 19.980 5.537 1.00 62.25 84 GLU A O 1
ATOM 659 N N . ASN A 1 85 ? -6.924 20.893 7.054 1.00 66.00 85 ASN A N 1
ATOM 660 C CA . ASN A 1 85 ? -6.230 19.642 7.403 1.00 66.00 85 ASN A CA 1
ATOM 661 C C . ASN A 1 85 ? -7.111 18.556 8.064 1.00 66.00 85 ASN A C 1
ATOM 663 O O . ASN A 1 85 ? -6.708 17.397 8.151 1.00 66.00 85 ASN A O 1
ATOM 667 N N . GLY A 1 86 ? -8.314 18.890 8.541 1.00 79.50 86 GLY A N 1
ATOM 668 C CA . GLY A 1 86 ? -9.112 17.981 9.376 1.00 79.50 86 GLY A CA 1
ATOM 669 C C . GLY A 1 86 ? -9.631 16.727 8.659 1.00 79.50 86 GLY A C 1
ATOM 670 O O . GLY A 1 86 ? -9.677 15.650 9.253 1.00 79.50 86 GLY A O 1
ATOM 671 N N . TRP A 1 87 ? -10.018 16.834 7.384 1.00 82.00 87 TRP A N 1
ATOM 672 C CA . TRP A 1 87 ? -10.491 15.676 6.611 1.00 82.00 87 TRP A CA 1
ATOM 673 C C . TRP A 1 87 ? -9.333 14.779 6.166 1.00 82.00 87 TRP A C 1
ATOM 675 O O . TRP A 1 87 ? -9.496 13.561 6.084 1.00 82.00 87 TRP A O 1
ATOM 685 N N . GLN A 1 88 ? -8.158 15.367 5.927 1.00 86.31 88 GLN A N 1
ATOM 686 C CA . GLN A 1 88 ? -6.975 14.629 5.505 1.00 86.31 88 GLN A CA 1
ATOM 687 C C . GLN A 1 88 ? -6.477 13.717 6.628 1.00 86.31 88 GLN A C 1
ATOM 689 O O . GLN A 1 88 ? -6.217 12.543 6.383 1.00 86.31 88 GLN A O 1
ATOM 694 N N . GLU A 1 89 ? -6.437 14.204 7.869 1.00 86.38 89 GLU A N 1
ATOM 695 C CA . GLU A 1 89 ? -6.065 13.379 9.026 1.00 86.38 89 GLU A CA 1
ATOM 696 C C . GLU A 1 89 ? -7.059 12.228 9.263 1.00 86.38 89 GLU A C 1
ATOM 698 O O . GLU A 1 89 ? -6.653 11.101 9.551 1.00 86.38 89 GLU A O 1
ATOM 703 N N . LYS A 1 90 ? -8.361 12.450 9.023 1.00 87.19 90 LYS A N 1
ATOM 704 C CA . LYS A 1 90 ? -9.366 11.369 9.049 1.00 87.19 90 LYS A CA 1
ATOM 705 C C . LYS A 1 90 ? -9.131 10.327 7.952 1.00 87.19 90 LYS A C 1
ATOM 707 O O . LYS A 1 90 ? -9.277 9.133 8.207 1.00 87.19 90 LYS A O 1
ATOM 712 N N . ALA A 1 91 ? -8.758 10.759 6.746 1.00 88.25 91 ALA A N 1
ATOM 713 C CA . ALA A 1 91 ? -8.434 9.854 5.645 1.00 88.25 91 ALA A CA 1
ATOM 714 C C . ALA A 1 91 ? -7.163 9.039 5.935 1.00 88.25 91 ALA A C 1
ATOM 716 O O . ALA A 1 91 ? -7.145 7.834 5.688 1.00 88.25 91 ALA A O 1
ATOM 717 N N . LYS A 1 92 ? -6.131 9.658 6.522 1.00 90.12 92 LYS A N 1
ATOM 718 C CA . LYS A 1 92 ? -4.914 8.957 6.959 1.00 90.12 92 LYS A CA 1
ATOM 719 C C . LYS A 1 92 ? -5.217 7.904 8.020 1.00 90.12 92 LYS A C 1
ATOM 721 O O . LYS A 1 92 ? -4.764 6.771 7.881 1.00 90.12 92 LYS A O 1
ATOM 726 N N . ALA A 1 93 ? -6.021 8.246 9.029 1.00 90.88 93 ALA A N 1
ATOM 727 C CA . ALA A 1 93 ? -6.440 7.304 10.066 1.00 90.88 93 ALA A CA 1
ATOM 728 C C . ALA A 1 93 ? -7.208 6.107 9.477 1.00 90.88 93 ALA A C 1
ATOM 730 O O . ALA A 1 93 ? -6.924 4.964 9.834 1.00 90.88 93 ALA A O 1
ATOM 731 N N . MET A 1 94 ? -8.114 6.356 8.521 1.00 92.19 94 MET A N 1
ATOM 732 C CA . MET A 1 94 ? -8.838 5.303 7.799 1.00 92.19 94 MET A CA 1
ATOM 733 C C . MET A 1 94 ? -7.890 4.367 7.049 1.00 92.19 94 MET A C 1
ATOM 735 O O . MET A 1 94 ? -7.969 3.149 7.193 1.00 92.19 94 MET A O 1
ATOM 739 N N . ILE A 1 95 ? -6.999 4.940 6.233 1.00 92.19 95 ILE A N 1
ATOM 740 C CA . ILE A 1 95 ? -6.065 4.187 5.393 1.00 92.19 95 ILE A CA 1
ATOM 741 C C . ILE A 1 95 ? -5.124 3.357 6.266 1.00 92.19 95 ILE A C 1
ATOM 743 O O . ILE A 1 95 ? -4.925 2.177 5.986 1.00 92.19 95 ILE A O 1
ATOM 747 N N . ALA A 1 96 ? -4.594 3.940 7.343 1.00 92.88 96 ALA A N 1
ATOM 748 C CA . ALA A 1 96 ? -3.740 3.230 8.286 1.00 92.88 96 ALA A CA 1
ATOM 749 C C . ALA A 1 96 ? -4.472 2.033 8.903 1.00 92.88 96 ALA A C 1
ATOM 751 O O . ALA A 1 96 ? -3.974 0.910 8.832 1.00 92.88 96 ALA A O 1
ATOM 752 N N . ALA A 1 97 ? -5.676 2.254 9.436 1.00 93.81 97 ALA A N 1
ATOM 753 C CA . ALA A 1 97 ? -6.479 1.199 10.041 1.00 93.81 97 ALA A CA 1
ATOM 754 C C . ALA A 1 97 ? -6.803 0.065 9.054 1.00 93.81 97 ALA A C 1
ATOM 756 O O . ALA A 1 97 ? -6.668 -1.112 9.394 1.00 93.81 97 ALA A O 1
ATOM 757 N N . LEU A 1 98 ? -7.164 0.415 7.817 1.00 94.44 98 LEU A N 1
ATOM 758 C CA . LEU A 1 98 ? -7.454 -0.549 6.760 1.00 94.44 98 LEU A CA 1
ATOM 759 C C . LEU A 1 98 ? -6.226 -1.388 6.383 1.00 94.44 98 LEU A C 1
ATOM 761 O O . LEU A 1 98 ? -6.335 -2.607 6.259 1.00 94.44 98 LEU A O 1
ATOM 765 N N . ILE A 1 99 ? -5.060 -0.758 6.212 1.00 94.00 99 ILE A N 1
ATOM 766 C CA . ILE A 1 99 ? -3.825 -1.463 5.840 1.00 94.00 99 ILE A CA 1
ATOM 767 C C . ILE A 1 99 ? -3.411 -2.448 6.932 1.00 94.00 99 ILE A C 1
ATOM 769 O O . ILE A 1 99 ? -3.053 -3.572 6.597 1.00 94.00 99 ILE A O 1
ATOM 773 N N . TYR A 1 100 ? -3.502 -2.076 8.214 1.00 92.81 100 TYR A N 1
ATOM 774 C CA . TYR A 1 100 ? -3.178 -2.991 9.315 1.00 92.81 100 TYR A CA 1
ATOM 775 C C . TYR A 1 100 ? -4.014 -4.275 9.256 1.00 92.81 100 TYR A C 1
ATOM 777 O O . TYR A 1 100 ? -3.461 -5.376 9.294 1.00 92.81 100 TYR A O 1
ATOM 785 N N . ALA A 1 101 ? -5.328 -4.145 9.072 1.00 93.88 101 ALA A N 1
ATOM 786 C CA . ALA A 1 101 ? -6.215 -5.299 8.967 1.00 93.88 101 ALA A CA 1
ATOM 787 C C . ALA A 1 101 ? -5.971 -6.125 7.696 1.00 93.88 101 ALA A C 1
ATOM 789 O O . ALA A 1 101 ? -5.976 -7.355 7.737 1.00 93.88 101 ALA A O 1
ATOM 790 N N . LEU A 1 102 ? -5.718 -5.468 6.563 1.00 93.69 102 LEU A N 1
ATOM 791 C CA . LEU A 1 102 ? -5.426 -6.148 5.302 1.00 93.69 102 LEU A CA 1
ATOM 792 C C . LEU A 1 102 ? -4.082 -6.885 5.325 1.00 93.69 102 LEU A C 1
ATOM 794 O O . LEU A 1 102 ? -3.993 -7.985 4.782 1.00 93.69 102 LEU A O 1
ATOM 798 N N . CYS A 1 103 ? -3.051 -6.325 5.955 1.00 93.00 103 CYS A N 1
ATOM 799 C CA . CYS A 1 103 ? -1.768 -7.002 6.133 1.00 93.00 103 CYS A CA 1
ATOM 800 C C . CYS A 1 103 ? -1.895 -8.197 7.080 1.00 93.00 103 CYS A C 1
ATOM 802 O O . CYS A 1 103 ? -1.352 -9.258 6.787 1.00 93.00 103 CYS A O 1
ATOM 804 N N . TYR A 1 104 ? -2.691 -8.080 8.147 1.00 93.06 104 TYR A N 1
ATOM 805 C CA . TYR A 1 104 ? -3.011 -9.235 8.986 1.00 93.06 104 TYR A CA 1
ATOM 806 C C . TYR A 1 104 ? -3.710 -10.339 8.174 1.00 93.06 104 TYR A C 1
ATOM 808 O O . TYR A 1 104 ? -3.337 -11.510 8.250 1.00 93.06 104 TYR A O 1
ATOM 816 N N . LYS A 1 105 ? -4.674 -9.960 7.323 1.00 92.19 105 LYS A N 1
ATOM 817 C CA . LYS A 1 105 ? -5.347 -10.883 6.398 1.00 92.19 105 LYS A CA 1
ATOM 818 C C . LYS A 1 105 ? -4.387 -11.512 5.384 1.00 92.19 105 LYS A C 1
ATOM 820 O O . LYS A 1 105 ? -4.530 -12.688 5.063 1.00 92.19 105 LYS A O 1
ATOM 825 N N . ARG A 1 106 ? -3.399 -10.759 4.888 1.00 92.19 106 ARG A N 1
ATOM 826 C CA . ARG A 1 106 ? -2.330 -11.275 4.015 1.00 92.19 106 ARG A CA 1
ATOM 827 C C . ARG A 1 106 ? -1.576 -12.412 4.690 1.00 92.19 106 ARG A C 1
ATOM 829 O O . ARG A 1 106 ? -1.449 -13.467 4.079 1.00 92.19 106 ARG A O 1
ATOM 836 N N . GLU A 1 107 ? -1.101 -12.205 5.915 1.00 90.56 107 GLU A N 1
ATOM 837 C CA . GLU A 1 107 ? -0.308 -13.218 6.625 1.00 90.56 107 GLU A CA 1
ATOM 838 C C . GLU A 1 107 ? -1.145 -14.439 7.021 1.00 90.56 107 GLU A C 1
ATOM 840 O O . GLU A 1 107 ? -0.665 -15.568 6.957 1.00 90.56 107 GLU A O 1
ATOM 845 N N . LYS A 1 108 ? -2.410 -14.230 7.404 1.00 89.31 108 LYS A N 1
ATOM 846 C CA . LYS A 1 108 ? -3.291 -15.315 7.850 1.00 89.31 108 LYS A CA 1
ATOM 847 C C . LYS A 1 108 ? -3.855 -16.150 6.697 1.00 89.31 108 LYS A C 1
ATOM 849 O O . LYS A 1 108 ? -3.811 -17.376 6.759 1.00 89.31 108 LYS A O 1
ATOM 854 N N . ASP A 1 109 ? -4.386 -15.491 5.669 1.00 88.62 109 ASP A N 1
ATOM 855 C CA . ASP A 1 109 ? -5.179 -16.129 4.609 1.00 88.62 109 ASP A CA 1
ATOM 856 C C . ASP A 1 109 ? -4.426 -16.207 3.267 1.00 88.62 109 ASP A C 1
ATOM 858 O O . ASP A 1 109 ? -4.975 -16.674 2.267 1.00 88.62 109 ASP A O 1
ATOM 862 N N . GLY A 1 110 ? -3.179 -15.726 3.203 1.00 85.81 110 GLY A N 1
ATOM 863 C CA . GLY A 1 110 ? -2.392 -15.689 1.967 1.00 85.81 110 GLY A CA 1
ATOM 864 C C . GLY A 1 110 ? -2.928 -14.694 0.931 1.00 85.81 110 GLY A C 1
ATOM 865 O O . GLY A 1 110 ? -2.708 -14.866 -0.271 1.00 85.81 110 GLY A O 1
ATOM 866 N N . LEU A 1 111 ? -3.660 -13.661 1.367 1.00 87.94 111 LEU A N 1
ATOM 867 C CA . LEU A 1 111 ? -4.227 -12.649 0.475 1.00 87.94 111 LEU A CA 1
ATOM 868 C C . LEU A 1 111 ? -3.116 -11.919 -0.292 1.00 87.94 111 LEU A C 1
ATOM 870 O O . LEU A 1 111 ? -2.311 -11.197 0.292 1.00 87.94 111 LEU A O 1
ATOM 874 N N . CYS A 1 112 ? -3.119 -12.020 -1.622 1.00 88.31 112 CYS A N 1
ATOM 875 C CA . CYS A 1 112 ? -2.188 -11.263 -2.456 1.00 88.31 112 CYS A CA 1
ATOM 876 C C . CYS A 1 112 ? -2.579 -9.777 -2.488 1.00 88.31 112 CYS A C 1
ATOM 878 O O . CYS A 1 112 ? -3.418 -9.346 -3.288 1.00 88.31 112 CYS A O 1
ATOM 880 N N . LEU A 1 113 ? -1.972 -8.987 -1.600 1.00 91.44 113 LEU A N 1
ATOM 881 C CA . LEU A 1 113 ? -2.214 -7.551 -1.528 1.00 91.44 113 LEU A CA 1
ATOM 882 C C . LEU A 1 113 ? -1.717 -6.838 -2.787 1.00 91.44 113 LEU A C 1
ATOM 884 O O . LEU A 1 113 ? -0.595 -7.028 -3.253 1.00 91.44 113 LEU A O 1
ATOM 888 N N . SER A 1 114 ? -2.573 -5.979 -3.331 1.00 90.94 114 SER A N 1
ATOM 889 C CA . SER A 1 114 ? -2.269 -5.086 -4.447 1.00 90.94 114 SER A CA 1
ATOM 890 C C . SER A 1 114 ? -3.058 -3.789 -4.289 1.00 90.94 114 SER A C 1
ATOM 892 O O . SER A 1 114 ? -4.055 -3.752 -3.565 1.00 90.94 114 SER A O 1
ATOM 894 N N . GLN A 1 115 ? -2.669 -2.743 -5.020 1.00 88.50 115 GLN A N 1
ATOM 895 C CA . GLN A 1 115 ? -3.393 -1.467 -5.019 1.00 88.50 115 GLN A CA 1
ATOM 896 C C . GLN A 1 115 ? -4.889 -1.637 -5.325 1.00 88.50 115 GLN A C 1
ATOM 898 O O . GLN A 1 115 ? -5.725 -0.960 -4.736 1.00 88.50 115 GLN A O 1
ATOM 903 N N . ARG A 1 116 ? -5.232 -2.558 -6.235 1.00 89.81 116 ARG A N 1
ATOM 904 C CA . ARG A 1 116 ? -6.623 -2.827 -6.611 1.00 89.81 116 ARG A CA 1
ATOM 905 C C . ARG A 1 116 ? -7.411 -3.439 -5.459 1.00 89.81 116 ARG A C 1
ATOM 907 O O . ARG A 1 116 ? -8.505 -2.981 -5.178 1.00 89.81 116 ARG A O 1
ATOM 914 N N . VAL A 1 117 ? -6.819 -4.406 -4.761 1.00 92.12 117 VAL A N 1
ATOM 915 C CA . VAL A 1 117 ? -7.439 -5.006 -3.574 1.00 92.12 117 VAL A CA 1
ATOM 916 C C . VAL A 1 117 ? -7.686 -3.928 -2.523 1.00 92.12 117 VAL A C 1
ATOM 918 O O . VAL A 1 117 ? -8.793 -3.820 -2.025 1.00 92.12 117 VAL A O 1
ATOM 921 N N . ILE A 1 118 ? -6.711 -3.061 -2.243 1.00 91.94 118 ILE A N 1
ATOM 922 C CA . ILE A 1 118 ? -6.908 -1.967 -1.277 1.00 91.94 118 ILE A CA 1
ATOM 923 C C . ILE A 1 118 ? -8.080 -1.068 -1.701 1.00 91.94 118 ILE A C 1
ATOM 925 O O . ILE A 1 118 ? -8.932 -0.757 -0.875 1.00 91.94 118 ILE A O 1
ATOM 929 N N . GLN A 1 119 ? -8.168 -0.707 -2.987 1.00 91.38 119 GLN A N 1
ATOM 930 C CA . GLN A 1 119 ? -9.286 0.079 -3.524 1.00 91.38 119 GLN A CA 1
ATOM 931 C C . GLN A 1 119 ? -10.639 -0.620 -3.366 1.00 91.38 119 GLN A C 1
ATOM 933 O O . GLN A 1 119 ? -11.613 0.035 -3.001 1.00 91.38 119 GLN A O 1
ATOM 938 N N . ASP A 1 120 ? -10.696 -1.932 -3.588 1.00 93.56 120 ASP A N 1
ATOM 939 C CA . ASP A 1 120 ? -11.919 -2.725 -3.442 1.00 93.56 120 ASP A CA 1
ATOM 940 C C . ASP A 1 120 ? -12.412 -2.760 -1.980 1.00 93.56 120 ASP A C 1
ATOM 942 O O . ASP A 1 120 ? -13.612 -2.901 -1.744 1.00 93.56 120 ASP A O 1
ATOM 946 N N . TYR A 1 121 ? -11.512 -2.585 -1.003 1.00 93.88 121 TYR A N 1
ATOM 947 C CA . TYR A 1 121 ? -11.834 -2.536 0.428 1.00 93.88 121 TYR A CA 1
ATOM 948 C C . TYR A 1 121 ? -12.022 -1.115 0.998 1.00 93.88 121 TYR A C 1
ATOM 950 O O . TYR A 1 121 ? -12.423 -0.988 2.152 1.00 93.88 121 TYR A O 1
ATOM 958 N N . LEU A 1 122 ? -11.789 -0.045 0.225 1.00 91.88 122 LEU A N 1
ATOM 959 C CA . LEU A 1 122 ? -12.036 1.340 0.669 1.00 91.88 122 LEU A CA 1
ATOM 960 C C . LEU A 1 122 ? -13.507 1.672 0.992 1.00 91.88 122 LEU A C 1
ATOM 962 O O . LEU A 1 122 ? -13.730 2.501 1.877 1.00 91.88 122 LEU A O 1
ATOM 966 N N . PRO A 1 123 ? -14.527 1.120 0.303 1.00 93.12 123 PRO A N 1
ATOM 967 C CA . PRO A 1 123 ? -15.915 1.424 0.631 1.00 93.12 123 PRO A CA 1
ATOM 968 C C . PRO A 1 123 ? -16.259 1.023 2.068 1.00 93.12 123 PRO A C 1
ATOM 970 O O . PRO A 1 123 ? -15.953 -0.089 2.490 1.00 93.12 123 PRO A O 1
ATOM 973 N N . LEU A 1 124 ? -16.988 1.881 2.792 1.00 90.12 124 LEU A N 1
ATOM 974 C CA . LEU A 1 124 ? -17.319 1.660 4.208 1.00 90.12 124 LEU A CA 1
ATOM 975 C C . LEU A 1 124 ? -17.928 0.274 4.476 1.00 90.12 124 LEU A C 1
ATOM 977 O O . LEU A 1 124 ? -17.535 -0.390 5.427 1.00 90.12 124 LEU A O 1
ATOM 981 N N . ARG A 1 125 ? -18.828 -0.202 3.604 1.00 90.62 125 ARG A N 1
ATOM 982 C CA . ARG A 1 125 ? -19.426 -1.546 3.718 1.00 90.62 125 ARG A CA 1
ATOM 983 C C . ARG A 1 125 ? -18.367 -2.650 3.767 1.00 90.62 125 ARG A C 1
ATOM 985 O O . ARG A 1 125 ? -18.456 -3.540 4.599 1.00 90.62 125 ARG A O 1
ATOM 992 N N . LYS A 1 126 ? -17.334 -2.552 2.927 1.00 93.31 126 LYS A N 1
ATOM 993 C CA . LYS A 1 126 ? -16.238 -3.526 2.856 1.00 93.31 126 LYS A CA 1
ATOM 994 C C . LYS A 1 126 ? -15.320 -3.453 4.072 1.00 93.31 126 LYS A C 1
ATOM 996 O O . LYS A 1 126 ? -14.852 -4.487 4.534 1.00 93.31 126 LYS A O 1
ATOM 1001 N N . ILE A 1 127 ? -15.108 -2.256 4.620 1.00 93.06 127 ILE A N 1
ATOM 1002 C CA . ILE A 1 127 ? -14.373 -2.066 5.878 1.00 93.06 127 ILE A CA 1
ATOM 1003 C C . ILE A 1 127 ? -15.114 -2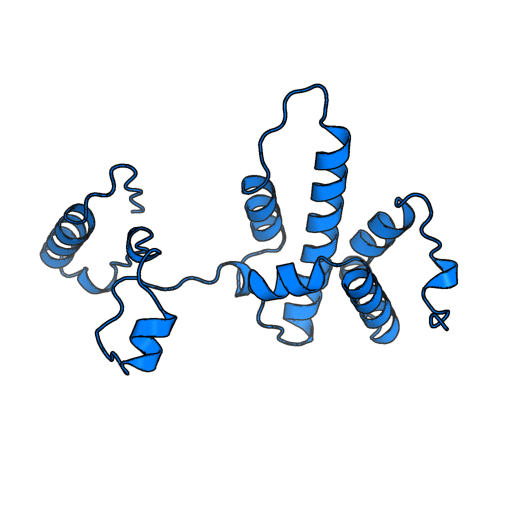.741 7.042 1.00 93.06 127 ILE A C 1
ATOM 1005 O O . ILE A 1 127 ? -14.498 -3.429 7.853 1.00 93.06 127 ILE A O 1
ATOM 1009 N N . VAL A 1 128 ? -16.436 -2.574 7.107 1.00 92.19 128 VAL A N 1
ATOM 1010 C CA . VAL A 1 128 ? -17.273 -3.193 8.145 1.00 92.19 128 VAL A CA 1
ATOM 1011 C C . VAL A 1 128 ? -17.320 -4.713 7.986 1.00 92.19 128 VAL A C 1
ATOM 1013 O O . VAL A 1 128 ? -17.112 -5.418 8.970 1.00 92.19 128 VAL A O 1
ATOM 1016 N N . GLU A 1 129 ? -17.497 -5.225 6.763 1.00 92.44 129 GLU A N 1
ATOM 1017 C CA . GLU A 1 129 ? -17.404 -6.664 6.462 1.00 92.44 129 GLU A CA 1
ATOM 1018 C C . GLU A 1 129 ? -16.055 -7.248 6.919 1.00 92.44 129 GLU A C 1
ATOM 1020 O O . GLU A 1 129 ? -16.020 -8.313 7.532 1.00 92.44 129 GLU A O 1
ATOM 1025 N N . LEU A 1 130 ? -14.948 -6.535 6.683 1.00 93.12 130 LEU A N 1
ATOM 1026 C CA . LEU A 1 130 ? -13.611 -6.948 7.117 1.00 93.12 130 LEU A CA 1
ATOM 1027 C C . LEU A 1 130 ? -13.485 -6.983 8.650 1.00 93.12 130 LEU A C 1
ATOM 1029 O O . LEU A 1 130 ? -12.882 -7.903 9.199 1.00 93.12 130 LEU A O 1
ATOM 1033 N N . TYR A 1 131 ? -14.063 -6.007 9.352 1.00 93.25 131 TYR A N 1
ATOM 1034 C CA . TYR A 1 131 ? -14.087 -5.991 10.817 1.00 93.25 131 TYR A CA 1
ATOM 1035 C C . TYR A 1 131 ? -14.948 -7.130 11.396 1.00 93.25 131 TYR A C 1
ATOM 1037 O O . TYR A 1 131 ? -14.513 -7.820 12.321 1.00 93.25 131 TYR A O 1
ATOM 1045 N N . GLN A 1 132 ? -16.128 -7.387 10.823 1.00 92.00 132 GLN A N 1
ATOM 1046 C CA . GLN A 1 132 ? -16.978 -8.525 11.198 1.00 92.00 132 GLN A CA 1
ATOM 1047 C C . GLN A 1 132 ? -16.260 -9.859 10.971 1.00 92.00 132 GLN A C 1
ATOM 1049 O O . GLN A 1 132 ? -16.269 -10.734 11.838 1.00 92.00 132 GLN A O 1
ATOM 1054 N N . GLU A 1 133 ? -15.599 -10.010 9.821 1.00 92.06 133 GLU A N 1
ATOM 1055 C CA . GLU A 1 133 ? -14.784 -11.178 9.496 1.00 92.06 133 GLU A CA 1
ATOM 1056 C C . GLU A 1 133 ? -13.659 -11.368 10.519 1.00 92.06 133 GLU A C 1
ATOM 1058 O O . GLU A 1 133 ? -13.448 -12.486 10.995 1.00 92.06 133 GLU A O 1
ATOM 1063 N N . ALA A 1 134 ? -12.986 -10.287 10.920 1.00 91.75 134 ALA A N 1
ATOM 1064 C CA . ALA A 1 134 ? -11.937 -10.333 11.931 1.00 91.75 134 ALA A CA 1
ATOM 1065 C C . ALA A 1 134 ? -12.454 -10.823 13.294 1.00 91.75 134 ALA A C 1
ATOM 1067 O O . ALA A 1 134 ? -11.830 -11.692 13.913 1.00 91.75 134 ALA A O 1
ATOM 1068 N N . LYS A 1 135 ? -13.618 -10.331 13.741 1.00 90.56 135 LYS A N 1
ATOM 1069 C CA . LYS A 1 135 ? -14.265 -10.777 14.989 1.00 90.56 135 LYS A CA 1
ATOM 1070 C C . LYS A 1 135 ? -14.709 -12.238 14.907 1.00 90.56 135 LYS A C 1
ATOM 1072 O O . LYS A 1 135 ? -14.405 -13.020 15.812 1.00 90.56 135 LYS A O 1
ATOM 1077 N N . LYS A 1 136 ? -15.369 -12.621 13.808 1.00 91.25 136 LYS A N 1
ATOM 1078 C CA . LYS A 1 136 ? -15.862 -13.986 13.564 1.00 91.25 136 LYS A CA 1
ATOM 1079 C C . LYS A 1 136 ? -14.729 -15.009 13.526 1.00 91.25 136 LYS A C 1
ATOM 1081 O O . LYS A 1 136 ? -14.860 -16.090 14.086 1.00 91.25 136 LYS A O 1
ATOM 1086 N N . ASN A 1 137 ? -13.613 -14.656 12.895 1.00 90.62 137 ASN A N 1
ATOM 1087 C CA . ASN A 1 137 ? -12.455 -15.532 12.738 1.00 90.62 137 ASN A CA 1
ATOM 1088 C C . ASN A 1 137 ? -11.445 -15.406 13.893 1.00 90.62 137 ASN A C 1
ATOM 1090 O O . ASN A 1 137 ? -10.312 -15.876 13.743 1.00 90.62 137 ASN A O 1
ATOM 1094 N N . HIS A 1 138 ? -11.828 -14.739 14.989 1.00 90.25 138 HIS A N 1
ATOM 1095 C CA . HIS A 1 138 ? -11.031 -14.527 16.202 1.00 90.25 138 HIS A CA 1
ATOM 1096 C C . HIS A 1 138 ? -9.598 -14.072 15.901 1.00 90.25 138 HIS A C 1
ATOM 1098 O O . HIS A 1 138 ? -8.617 -14.693 16.312 1.00 90.25 138 HIS A O 1
ATOM 1104 N N . TRP A 1 139 ? -9.478 -13.015 15.097 1.00 93.38 139 TRP A N 1
ATOM 1105 C CA . TRP A 1 139 ? -8.187 -12.400 14.797 1.00 93.38 139 TRP A CA 1
ATOM 1106 C C . TRP A 1 139 ? -7.550 -11.842 16.071 1.00 93.38 139 TRP A C 1
ATOM 1108 O O . TRP A 1 139 ? -8.242 -11.496 17.027 1.00 93.38 139 TRP A O 1
ATOM 1118 N N . HIS A 1 140 ? -6.222 -11.734 16.071 1.00 92.56 140 HIS A N 1
ATOM 1119 C CA . HIS A 1 140 ? -5.507 -11.071 17.157 1.00 92.56 140 HIS A CA 1
ATOM 1120 C C . HIS A 1 140 ? -5.957 -9.608 17.273 1.00 92.56 140 HIS A C 1
ATOM 1122 O O . HIS A 1 140 ? -6.172 -8.950 16.251 1.00 92.56 140 HIS A O 1
ATOM 1128 N N . GLU A 1 141 ? -6.066 -9.089 18.500 1.00 89.94 141 GLU A N 1
ATOM 1129 C CA . GLU A 1 141 ? -6.604 -7.744 18.752 1.00 89.94 141 GLU A CA 1
ATOM 1130 C C . GLU A 1 141 ? -5.861 -6.660 17.966 1.00 89.94 141 GLU A C 1
ATOM 1132 O O . GLU A 1 141 ? -6.481 -5.771 17.388 1.00 89.94 141 GLU A O 1
ATOM 1137 N N . GLU A 1 142 ? -4.536 -6.763 17.867 1.00 88.81 142 GLU A N 1
ATOM 1138 C CA . GLU A 1 142 ? -3.710 -5.804 17.121 1.00 88.81 142 GLU A CA 1
ATOM 1139 C C . GLU A 1 142 ? -4.071 -5.711 15.631 1.00 88.81 142 GLU A C 1
ATOM 1141 O O . GLU A 1 142 ? -3.886 -4.657 15.026 1.00 88.81 142 GLU A O 1
ATOM 1146 N N . GLY A 1 143 ? -4.625 -6.778 15.045 1.00 86.69 143 GLY A N 1
ATOM 1147 C CA . GLY A 1 143 ? -4.984 -6.819 13.629 1.00 86.69 143 GLY A CA 1
ATOM 1148 C C . GLY A 1 143 ? -6.232 -6.003 13.285 1.00 86.69 143 GLY A C 1
ATOM 1149 O O . GLY A 1 143 ? -6.319 -5.472 12.183 1.00 86.69 143 GLY A O 1
ATOM 1150 N N . TYR A 1 144 ? -7.194 -5.869 14.206 1.00 90.19 144 TYR A N 1
ATOM 1151 C CA . TYR A 1 144 ? -8.477 -5.199 13.927 1.00 90.19 144 TYR A CA 1
ATOM 1152 C C . TYR A 1 144 ? -8.768 -3.987 14.822 1.00 90.19 144 TYR A C 1
ATOM 1154 O O . TYR A 1 144 ? -9.636 -3.181 14.492 1.00 90.19 144 TYR A O 1
ATOM 1162 N N . LYS A 1 145 ? -8.066 -3.816 15.946 1.00 92.62 145 LYS A N 1
ATOM 1163 C CA . LYS A 1 145 ? -8.295 -2.709 16.890 1.00 92.62 145 LYS A CA 1
ATOM 1164 C C . LYS A 1 145 ? -8.156 -1.313 16.261 1.00 92.62 145 LYS A C 1
ATOM 1166 O O . LYS A 1 145 ? -8.965 -0.446 16.594 1.00 92.62 145 LYS A O 1
ATOM 1171 N N . PRO A 1 146 ? -7.224 -1.062 15.316 1.00 92.50 146 PRO A N 1
ATOM 1172 C CA . PRO A 1 146 ? -7.205 0.200 14.577 1.00 92.50 146 PRO A CA 1
ATOM 1173 C C . PRO A 1 146 ? -8.489 0.460 13.773 1.00 92.50 146 PRO A C 1
ATOM 1175 O O . PRO A 1 146 ? -8.961 1.595 13.736 1.00 92.50 146 PRO A O 1
ATOM 1178 N N . LEU A 1 147 ? -9.080 -0.577 13.161 1.00 91.88 147 LEU A N 1
ATOM 1179 C CA . LEU A 1 147 ? -10.364 -0.466 12.454 1.00 91.88 147 LEU A CA 1
ATOM 1180 C C . LEU A 1 147 ? -11.507 -0.157 13.415 1.00 91.88 147 LEU A C 1
ATOM 1182 O O . LEU A 1 147 ? -12.320 0.717 13.130 1.00 91.88 147 LEU A O 1
ATOM 1186 N N . GLU A 1 148 ? -11.544 -0.840 14.558 1.00 91.25 148 GLU A N 1
ATOM 1187 C CA . GLU A 1 148 ? -12.542 -0.620 15.608 1.00 91.25 148 GLU A CA 1
ATOM 1188 C C . GLU A 1 148 ? -12.535 0.833 16.093 1.00 91.25 148 GLU A C 1
ATOM 1190 O O . GLU A 1 148 ? -13.577 1.486 16.120 1.00 91.25 148 GLU A O 1
ATOM 1195 N N . HIS A 1 149 ? -11.345 1.369 16.385 1.00 91.75 149 HIS A N 1
ATOM 1196 C CA . HIS A 1 149 ? -11.184 2.766 16.776 1.00 91.75 149 HIS A CA 1
ATOM 1197 C C . HIS A 1 149 ? -11.611 3.718 15.650 1.00 91.75 149 HIS A C 1
ATOM 1199 O O . HIS A 1 149 ? -12.256 4.737 15.906 1.00 91.75 149 HIS A O 1
ATOM 1205 N N . TYR A 1 150 ? -11.237 3.442 14.400 1.00 91.75 150 TYR A N 1
ATOM 1206 C CA . TYR A 1 150 ? -11.637 4.307 13.293 1.00 91.75 150 TYR A CA 1
ATOM 1207 C C . TYR A 1 150 ? -13.167 4.367 13.167 1.00 91.75 150 TYR A C 1
ATOM 1209 O O . TYR A 1 150 ? -13.736 5.461 13.167 1.00 91.75 150 TYR A O 1
ATOM 1217 N N . LEU A 1 151 ? -13.834 3.210 13.154 1.00 90.62 151 LEU A N 1
ATOM 1218 C CA . LEU A 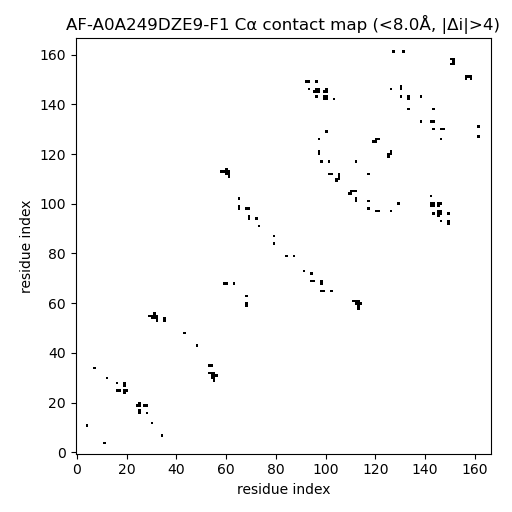1 151 ? -15.290 3.118 13.044 1.00 90.62 151 LEU A CA 1
ATOM 1219 C C . LEU A 1 151 ? -16.009 3.817 14.208 1.00 90.62 151 LEU A C 1
ATOM 1221 O O . LEU A 1 151 ? -16.984 4.525 13.971 1.00 90.62 151 LEU A O 1
ATOM 1225 N N . SER A 1 152 ? -15.489 3.727 15.437 1.00 88.69 152 SER A N 1
ATOM 1226 C CA . SER A 1 152 ? -16.088 4.401 16.599 1.00 88.69 152 SER A CA 1
ATOM 1227 C C . SER A 1 152 ? -15.967 5.931 16.568 1.00 88.69 152 SER A C 1
ATOM 1229 O O . SER A 1 152 ? -16.667 6.618 17.306 1.00 88.69 152 SER A O 1
ATOM 1231 N N . THR A 1 153 ? -15.061 6.488 15.756 1.00 88.62 153 THR A N 1
ATOM 1232 C CA . THR A 1 153 ? -14.900 7.951 15.610 1.00 88.62 153 THR A CA 1
ATOM 1233 C C . THR A 1 153 ? -15.776 8.560 14.516 1.00 88.62 153 THR A C 1
ATOM 1235 O O . THR A 1 153 ? -15.832 9.787 14.379 1.00 88.62 153 THR A O 1
ATOM 1238 N N . LEU A 1 154 ? -16.452 7.730 13.718 1.00 86.94 154 LEU A N 1
ATOM 1239 C CA . LEU A 1 154 ? -17.312 8.192 12.637 1.00 86.94 154 LEU A CA 1
ATOM 1240 C C . LEU A 1 154 ? -18.629 8.739 13.192 1.00 86.94 154 LEU A C 1
ATOM 1242 O O . LEU A 1 154 ? -19.374 8.060 13.891 1.00 86.94 154 LEU A O 1
ATOM 1246 N N . ALA A 1 155 ? -18.943 9.985 12.839 1.00 83.81 155 ALA A N 1
ATOM 1247 C CA . ALA A 1 155 ? -20.210 10.596 13.216 1.00 83.81 155 ALA A CA 1
ATOM 1248 C C . ALA A 1 155 ? -21.378 9.867 12.531 1.00 83.81 155 ALA A C 1
ATOM 1250 O O . ALA A 1 155 ? -21.379 9.710 11.311 1.00 83.81 155 ALA A O 1
ATOM 1251 N N . GLY A 1 156 ? -22.372 9.449 13.317 1.00 81.94 156 GLY A N 1
ATOM 1252 C CA . GLY A 1 156 ? -23.559 8.748 12.816 1.00 81.94 156 GLY A CA 1
ATOM 1253 C C . GLY A 1 156 ? -23.349 7.263 12.503 1.00 81.94 156 GLY A C 1
ATOM 1254 O O . GLY A 1 156 ? -24.271 6.635 11.992 1.00 81.94 156 GLY A O 1
ATOM 1255 N N . PHE A 1 157 ? -22.173 6.700 12.801 1.00 86.06 157 PHE A N 1
ATOM 1256 C CA . PHE A 1 157 ? -21.936 5.262 12.710 1.00 86.06 15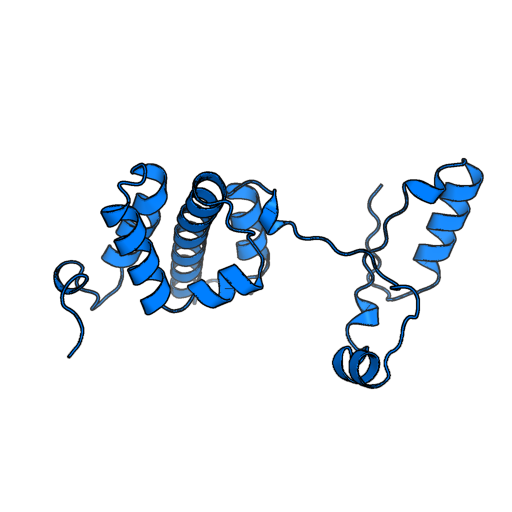7 PHE A CA 1
ATOM 1257 C C . PHE A 1 157 ? -22.171 4.610 14.075 1.00 86.06 157 PHE A C 1
ATOM 1259 O O . PHE A 1 157 ? -21.509 4.960 15.051 1.00 86.06 157 PHE A O 1
ATOM 1266 N N . ASP A 1 158 ? -23.117 3.675 14.144 1.00 84.06 158 ASP A N 1
ATOM 1267 C CA . ASP A 1 158 ? -23.410 2.932 15.367 1.00 84.06 158 ASP A CA 1
ATOM 1268 C C . ASP A 1 158 ? -22.802 1.528 15.292 1.00 84.06 158 ASP A C 1
ATOM 1270 O O . ASP A 1 158 ? -23.192 0.706 14.459 1.00 84.06 158 ASP A O 1
ATOM 1274 N N . MET A 1 159 ? -21.847 1.251 16.183 1.00 80.19 159 MET A N 1
ATOM 1275 C CA . MET A 1 159 ? -21.190 -0.054 16.274 1.00 80.19 159 MET A CA 1
ATOM 1276 C C . MET A 1 159 ? -22.173 -1.168 16.670 1.00 80.19 159 MET A C 1
ATOM 1278 O O . MET A 1 159 ? -21.953 -2.322 16.311 1.00 80.19 159 MET A O 1
ATOM 1282 N N . ALA A 1 160 ? -23.262 -0.846 17.378 1.00 77.88 160 ALA A N 1
ATOM 1283 C CA . ALA A 1 160 ? -24.266 -1.828 17.790 1.00 77.88 160 ALA A CA 1
ATOM 1284 C C . ALA A 1 160 ? -25.114 -2.342 16.613 1.00 77.88 160 ALA A C 1
ATOM 1286 O O . ALA A 1 160 ? -25.638 -3.452 16.669 1.00 77.88 160 ALA A O 1
ATOM 1287 N N . LEU A 1 161 ? -25.218 -1.559 15.534 1.00 78.56 161 LEU A N 1
ATOM 1288 C CA . LEU A 1 161 ? -25.980 -1.902 14.329 1.00 78.56 161 LEU A CA 1
ATOM 1289 C C . LEU A 1 161 ? -25.141 -2.640 13.276 1.00 78.56 161 LEU A C 1
ATOM 1291 O O . LEU A 1 161 ? -25.626 -2.923 12.183 1.00 78.56 161 LEU A O 1
ATOM 1295 N N . ILE A 1 162 ? -23.883 -2.971 13.580 1.00 76.12 162 ILE A N 1
ATOM 1296 C CA . ILE A 1 162 ? -23.008 -3.684 12.643 1.00 76.12 162 ILE A CA 1
ATOM 1297 C C . ILE A 1 162 ? -23.584 -5.060 12.298 1.00 76.12 162 ILE A C 1
ATOM 1299 O O . ILE A 1 162 ? -23.567 -5.441 11.132 1.00 76.12 162 ILE A O 1
ATOM 1303 N N . ASP A 1 163 ? -24.121 -5.786 13.277 1.00 70.06 163 ASP A N 1
ATOM 1304 C CA . ASP A 1 163 ? -24.660 -7.136 13.067 1.00 70.06 163 ASP A CA 1
ATOM 1305 C C . ASP A 1 163 ? -26.127 -7.136 12.607 1.00 70.06 163 ASP A C 1
ATOM 1307 O O . ASP A 1 163 ? -26.642 -8.171 12.173 1.00 70.06 163 ASP A O 1
ATOM 1311 N N . SER A 1 164 ? -26.813 -5.986 12.664 1.00 65.31 164 SER A N 1
ATOM 1312 C CA . SER A 1 164 ? -28.157 -5.868 12.104 1.00 65.31 164 SER A CA 1
ATOM 1313 C C . SER A 1 164 ? -28.056 -5.823 10.584 1.00 65.31 164 SER A C 1
ATOM 1315 O O . SER A 1 164 ? -27.665 -4.812 9.998 1.00 65.31 164 SER A O 1
ATOM 1317 N N . SER A 1 165 ? -28.374 -6.949 9.943 1.00 48.81 165 SER A N 1
ATOM 1318 C CA . SER A 1 165 ? -28.502 -7.020 8.491 1.00 48.81 165 SER A CA 1
ATOM 1319 C C . SER A 1 165 ? -29.485 -5.942 8.038 1.00 48.81 165 SER A C 1
ATOM 1321 O O . SER A 1 165 ? -30.587 -5.848 8.572 1.00 48.81 165 SER A O 1
ATOM 1323 N N . SER A 1 166 ? -29.054 -5.088 7.112 1.00 51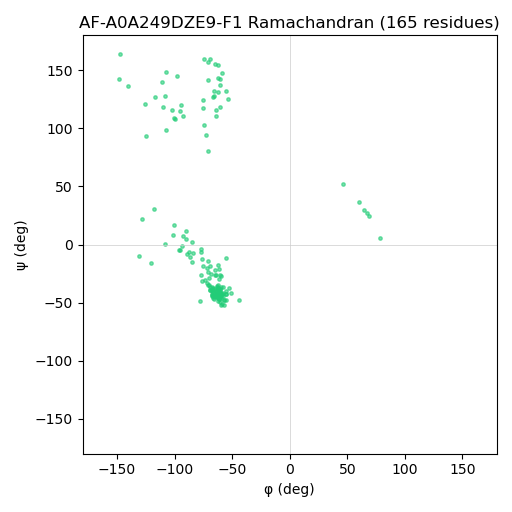.31 166 SER A N 1
ATOM 1324 C CA . SER A 1 166 ? -29.916 -4.070 6.521 1.00 51.31 166 SER A CA 1
ATOM 1325 C C . SER A 1 166 ? -31.026 -4.783 5.746 1.00 51.31 166 SER A C 1
ATOM 1327 O O . SER A 1 166 ? -30.730 -5.426 4.738 1.00 51.31 166 SER A O 1
ATOM 1329 N N . GLU A 1 167 ? -32.264 -4.709 6.237 1.00 34.25 167 GLU A N 1
ATOM 1330 C CA . GLU A 1 167 ? -33.458 -4.956 5.416 1.00 34.25 167 GLU A CA 1
ATOM 1331 C C . GLU A 1 167 ? -33.538 -3.961 4.247 1.00 34.25 167 GLU A C 1
ATOM 1333 O O . GLU A 1 167 ? -33.105 -2.792 4.415 1.00 34.25 167 GLU A O 1
#

Sequence (167 aa):
MCLSDGKAENRLAFAVWSLARRFGREDDVYVLNFLTAGNRKFSNLVKGDQSRLQSNSINLFASASETFIIQLMDSLLPKVGSNENGWQEKAKAMIAALIYALCYKREKDGLCLSQRVIQDYLPLRKIVELYQEAKKNHWHEEGYKPLEHYLSTLAGFDMALIDSSSE

Organism: NCBI:txid672795

Solvent-accessible surface area (backbone atoms only — not comparable to full-atom values): 10392 Å² total; per-residue (Å²): 138,89,86,84,78,90,80,77,61,79,60,55,63,55,53,53,43,53,54,30,44,76,71,74,42,48,87,78,65,81,52,78,50,75,83,58,71,76,57,58,62,67,59,38,59,76,69,63,64,80,72,80,78,86,44,62,84,86,69,63,61,57,75,54,55,63,69,57,50,44,52,53,54,57,70,68,50,82,90,75,63,93,89,63,54,71,63,54,53,53,49,50,50,46,52,44,19,50,46,44,34,51,50,45,42,23,75,73,73,66,48,80,43,39,75,66,55,54,59,70,42,62,48,66,70,45,45,50,52,50,51,52,49,36,61,76,68,67,52,60,64,83,37,45,48,51,41,54,55,46,52,70,70,40,86,93,53,60,79,84,54,69,81,54,75,83,127

Secondary structure (DSSP, 8-state):
-----SS--HHHHHHHHHHHHHTT-GGG-----GGGGGS-HHHHHHTT--PPPSS----GGGTS-HHHHHHHHHHHSPPPPTTSHHHHHHHHHHHHHHHHHHHHHHHHH-----HHHHHHH-SHHHHHHHHHHHHHTT--HHHHHHHHHHHHTSTT--GGGSSS---

pLDDT: mean 85.87, std 9.5, range [34.25, 95.12]

Radius of gyration: 21.32 Å; Cα contacts (8 Å, |Δi|>4): 96; chains: 1; bounding box: 64×42×50 Å